Protein AF-A0A3D0C326-F1 (afdb_monomer)

pLDDT: mean 97.25, std 2.01, range [83.06, 98.56]

Structure (mmCIF, N/CA/C/O backbone):
data_AF-A0A3D0C326-F1
#
_entry.id   AF-A0A3D0C326-F1
#
loop_
_atom_site.group_PDB
_atom_site.id
_atom_site.type_symbol
_atom_site.label_atom_id
_atom_site.label_alt_id
_atom_site.label_comp_id
_atom_site.label_asym_id
_atom_site.label_entity_id
_atom_site.label_seq_id
_atom_site.pdbx_PDB_ins_code
_atom_site.Cartn_x
_atom_site.Cartn_y
_atom_site.Cartn_z
_atom_site.occupancy
_atom_site.B_iso_or_equiv
_atom_site.auth_seq_id
_atom_site.auth_comp_id
_atom_site.auth_asym_id
_atom_site.auth_atom_id
_atom_site.pdbx_PDB_model_num
ATOM 1 N N . MET A 1 1 ? -8.987 -3.495 21.228 1.00 83.06 1 MET A N 1
ATOM 2 C CA . MET A 1 1 ? -8.045 -2.390 20.944 1.00 83.06 1 MET A CA 1
ATOM 3 C C . MET A 1 1 ? -6.848 -2.893 20.147 1.00 83.06 1 MET A C 1
ATOM 5 O O . MET A 1 1 ? -6.654 -2.421 19.038 1.00 83.06 1 MET A O 1
ATOM 9 N N . GLU A 1 2 ? -6.113 -3.890 20.653 1.00 95.12 2 GLU A N 1
ATOM 10 C CA . GLU A 1 2 ? -4.923 -4.468 19.997 1.00 95.12 2 GLU A CA 1
ATOM 11 C C . GLU A 1 2 ? -5.158 -4.893 18.542 1.00 95.12 2 GLU A C 1
ATOM 13 O O . GLU A 1 2 ? -4.396 -4.506 17.666 1.00 95.12 2 GLU A O 1
ATOM 18 N N . ILE A 1 3 ? -6.260 -5.598 18.259 1.00 97.50 3 ILE A N 1
ATOM 19 C CA . ILE A 1 3 ? -6.589 -6.037 16.892 1.00 97.50 3 ILE A CA 1
ATOM 20 C C . ILE A 1 3 ? -6.717 -4.848 15.929 1.00 97.50 3 ILE A C 1
ATOM 22 O O . ILE A 1 3 ? -6.188 -4.901 14.826 1.00 97.50 3 ILE A O 1
ATOM 26 N N . LEU A 1 4 ? -7.362 -3.752 16.347 1.00 98.19 4 LEU A N 1
ATOM 27 C CA . LEU A 1 4 ? -7.511 -2.563 15.502 1.00 98.19 4 LEU A CA 1
ATOM 28 C C . LEU A 1 4 ? -6.153 -1.917 15.200 1.00 98.19 4 LEU A C 1
ATOM 30 O O . LEU A 1 4 ? -5.915 -1.484 14.076 1.00 98.19 4 LEU A O 1
ATOM 34 N N . ILE A 1 5 ? -5.250 -1.898 16.184 1.00 98.25 5 ILE A N 1
ATOM 35 C CA . ILE A 1 5 ? -3.879 -1.400 16.018 1.00 98.25 5 ILE A CA 1
ATOM 36 C C . ILE A 1 5 ? -3.099 -2.293 15.045 1.00 98.25 5 ILE A C 1
ATOM 38 O O . ILE A 1 5 ? -2.412 -1.775 14.168 1.00 98.25 5 ILE A O 1
ATOM 42 N N . ILE A 1 6 ? -3.239 -3.617 15.149 1.00 98.50 6 ILE A N 1
ATOM 43 C CA . ILE A 1 6 ? -2.613 -4.570 14.221 1.00 98.50 6 ILE A CA 1
ATOM 44 C C . ILE A 1 6 ? -3.149 -4.367 12.799 1.00 98.50 6 ILE A C 1
ATOM 46 O O . ILE A 1 6 ? -2.356 -4.251 11.868 1.00 98.50 6 ILE A O 1
ATOM 50 N N . CYS A 1 7 ? -4.468 -4.258 12.621 1.00 98.44 7 CYS A N 1
ATOM 51 C CA . CYS A 1 7 ? -5.076 -3.984 11.317 1.00 98.44 7 CYS A CA 1
ATOM 52 C C . CYS A 1 7 ? -4.569 -2.663 10.721 1.00 98.44 7 CYS A C 1
ATOM 54 O O . CYS A 1 7 ? -4.199 -2.623 9.549 1.00 98.44 7 CYS A O 1
ATOM 56 N N . LEU A 1 8 ? -4.498 -1.596 11.526 1.00 98.50 8 LEU A N 1
ATOM 57 C CA . LEU A 1 8 ? -3.952 -0.305 11.103 1.00 98.50 8 LEU A CA 1
ATOM 58 C C . LEU A 1 8 ? -2.486 -0.424 10.674 1.00 98.50 8 LEU A C 1
ATOM 60 O O . LEU A 1 8 ? -2.108 0.088 9.623 1.00 98.50 8 LEU A O 1
ATOM 64 N N . PHE A 1 9 ? -1.667 -1.118 11.463 1.00 98.50 9 PHE A N 1
ATOM 65 C CA . PHE A 1 9 ? -0.259 -1.347 11.152 1.00 98.50 9 PHE A CA 1
ATOM 66 C C . PHE A 1 9 ? -0.076 -2.119 9.838 1.00 98.50 9 PHE A C 1
ATOM 68 O O . PHE A 1 9 ? 0.716 -1.707 8.991 1.00 98.50 9 PHE A O 1
ATOM 75 N N . LEU A 1 10 ? -0.837 -3.198 9.631 1.00 98.38 10 LEU A N 1
ATOM 76 C CA . LEU A 1 10 ? -0.791 -3.974 8.390 1.00 98.38 10 LEU A CA 1
ATOM 77 C C . LEU A 1 10 ? -1.220 -3.128 7.185 1.00 98.38 10 LEU A C 1
ATOM 79 O O . LEU A 1 10 ? -0.524 -3.124 6.170 1.00 98.38 10 LEU A O 1
ATOM 83 N N . ALA A 1 11 ? -2.299 -2.351 7.308 1.00 98.00 11 ALA A N 1
ATOM 84 C CA . ALA A 1 11 ? -2.762 -1.465 6.242 1.00 98.00 11 ALA A CA 1
ATOM 85 C C . ALA A 1 11 ? -1.727 -0.382 5.882 1.00 98.00 11 ALA A C 1
ATOM 87 O O . ALA A 1 11 ? -1.515 -0.106 4.703 1.00 98.00 11 ALA A O 1
ATOM 88 N N . LEU A 1 12 ? -1.033 0.193 6.874 1.00 98.12 12 LEU A N 1
ATOM 89 C CA . LEU A 1 12 ? 0.071 1.143 6.661 1.00 98.12 12 LEU A CA 1
ATOM 90 C C . LEU A 1 12 ? 1.266 0.500 5.936 1.00 98.12 12 LEU A C 1
ATOM 92 O O . LEU A 1 12 ? 1.968 1.170 5.178 1.00 98.12 12 LEU A O 1
ATOM 96 N N . LEU A 1 13 ? 1.503 -0.795 6.159 1.00 98.06 13 LEU A N 1
ATOM 97 C CA . LEU A 1 13 ? 2.617 -1.531 5.568 1.00 98.06 13 LEU A CA 1
ATOM 98 C C . LEU A 1 13 ? 2.364 -1.908 4.096 1.00 98.06 13 LEU A C 1
ATOM 100 O O . LEU A 1 13 ? 3.304 -1.913 3.299 1.00 98.06 13 LEU A O 1
ATOM 104 N N . LEU A 1 14 ? 1.113 -2.174 3.706 1.00 96.50 14 LEU A N 1
ATOM 105 C CA . LEU A 1 14 ? 0.735 -2.580 2.344 1.00 96.50 14 LEU A CA 1
ATOM 106 C C . LEU A 1 14 ? 1.264 -1.666 1.220 1.00 96.50 14 LEU A C 1
ATOM 108 O O . LEU A 1 14 ? 1.915 -2.193 0.311 1.00 96.50 14 LEU A O 1
ATOM 112 N N . PRO A 1 15 ? 1.066 -0.330 1.233 1.00 97.38 15 PRO A N 1
ATOM 113 C CA . PRO A 1 15 ? 1.581 0.523 0.162 1.00 97.38 15 PRO A CA 1
ATOM 114 C C . PRO A 1 15 ? 3.113 0.503 0.095 1.00 97.38 15 PRO A C 1
ATOM 116 O O . PRO A 1 15 ? 3.681 0.554 -0.999 1.00 97.38 15 PRO A O 1
ATOM 119 N N . LEU A 1 16 ? 3.796 0.369 1.237 1.00 97.00 16 LEU A N 1
ATOM 120 C CA . LEU A 1 16 ? 5.257 0.283 1.295 1.00 97.00 16 LEU A CA 1
ATOM 121 C C . LEU A 1 16 ? 5.760 -1.024 0.675 1.00 97.00 16 LEU A C 1
ATOM 123 O O . LEU A 1 16 ? 6.681 -1.002 -0.142 1.00 97.00 16 LEU A O 1
ATOM 127 N N . LEU A 1 17 ? 5.119 -2.151 0.990 1.00 97.38 17 LEU A N 1
ATOM 128 C CA . LEU A 1 17 ? 5.448 -3.449 0.395 1.00 97.38 17 LEU A CA 1
ATOM 129 C C . LEU A 1 17 ? 5.165 -3.468 -1.111 1.00 97.38 17 LEU A C 1
ATOM 131 O O . LEU A 1 17 ? 6.010 -3.905 -1.896 1.00 97.38 17 LEU A O 1
ATOM 135 N N . ALA A 1 18 ? 4.026 -2.916 -1.536 1.00 96.50 18 ALA A N 1
ATOM 136 C CA . ALA A 1 18 ? 3.657 -2.819 -2.947 1.00 96.50 18 ALA A CA 1
ATOM 137 C C . ALA A 1 18 ? 4.637 -1.953 -3.763 1.00 96.50 18 ALA A C 1
ATOM 139 O O . ALA A 1 18 ? 4.773 -2.147 -4.973 1.00 96.50 18 ALA A O 1
ATOM 140 N N . LYS A 1 19 ? 5.395 -1.048 -3.123 1.00 97.38 19 LYS A N 1
ATOM 141 C CA . LYS A 1 19 ? 6.434 -0.255 -3.800 1.00 97.38 19 LYS A CA 1
ATOM 142 C C . LYS A 1 19 ? 7.620 -1.099 -4.280 1.00 97.38 19 LYS A C 1
ATOM 144 O O . LYS A 1 19 ? 8.260 -0.715 -5.264 1.00 97.38 19 LYS A O 1
ATOM 149 N N . GLY A 1 20 ? 7.920 -2.225 -3.629 1.00 97.88 20 GLY A N 1
ATOM 150 C CA . GLY A 1 20 ? 9.036 -3.108 -3.988 1.00 97.88 20 GLY A CA 1
ATOM 151 C C . GLY A 1 20 ? 8.946 -3.622 -5.434 1.00 97.88 20 GLY A C 1
ATOM 152 O O . GLY A 1 20 ? 9.841 -3.336 -6.234 1.00 97.88 20 GLY A O 1
ATOM 153 N N . PRO A 1 21 ? 7.843 -4.289 -5.822 1.00 97.81 21 PRO A N 1
ATOM 154 C CA . PRO A 1 21 ? 7.591 -4.707 -7.203 1.00 97.81 21 PRO A CA 1
ATOM 155 C C . PRO A 1 21 ? 7.635 -3.562 -8.227 1.00 97.81 21 PRO A C 1
ATOM 157 O O . PRO A 1 21 ? 8.165 -3.740 -9.326 1.00 97.81 21 PRO A O 1
ATOM 160 N N . VAL A 1 22 ? 7.145 -2.369 -7.865 1.00 98.19 22 VAL A N 1
ATOM 161 C CA . VAL A 1 22 ? 7.245 -1.170 -8.717 1.00 98.19 22 VAL A CA 1
ATOM 162 C C . VAL A 1 22 ? 8.706 -0.798 -8.937 1.00 98.19 22 VAL A C 1
ATOM 164 O O . VAL A 1 22 ? 9.114 -0.550 -10.066 1.00 98.19 22 VAL A O 1
ATOM 167 N N . ALA A 1 23 ? 9.513 -0.775 -7.873 1.00 97.69 23 ALA A N 1
ATOM 168 C CA . ALA A 1 23 ? 10.926 -0.429 -7.968 1.00 97.69 23 ALA A CA 1
ATOM 169 C C . ALA A 1 23 ? 11.721 -1.437 -8.799 1.00 97.69 23 ALA A C 1
ATOM 171 O O . ALA A 1 23 ? 12.546 -1.036 -9.618 1.00 97.69 23 ALA A O 1
ATOM 172 N N . TYR A 1 24 ? 11.416 -2.725 -8.651 1.00 97.94 24 TYR A N 1
ATOM 173 C CA . TYR A 1 24 ? 11.976 -3.779 -9.490 1.00 97.94 24 TYR A CA 1
ATOM 174 C C . TYR A 1 24 ? 11.650 -3.565 -10.974 1.00 97.94 24 TYR A C 1
ATOM 176 O O . TYR A 1 24 ? 12.534 -3.639 -11.829 1.00 97.94 24 TYR A O 1
ATOM 184 N N . ALA A 1 25 ? 10.392 -3.253 -11.293 1.00 97.81 25 ALA A N 1
ATOM 185 C CA . ALA A 1 25 ? 9.979 -3.004 -12.668 1.00 97.81 25 ALA A CA 1
ATOM 186 C C . ALA A 1 25 ? 10.592 -1.711 -13.239 1.00 97.81 25 ALA A C 1
ATOM 188 O O . ALA A 1 25 ? 11.032 -1.704 -14.386 1.00 97.81 25 ALA A O 1
ATOM 189 N N . MET A 1 26 ? 10.702 -0.648 -12.432 1.00 97.69 26 MET A N 1
ATOM 190 C CA . MET A 1 26 ? 11.410 0.585 -1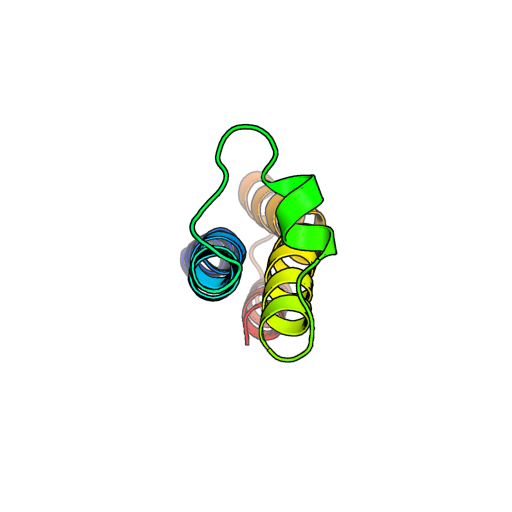2.803 1.00 97.69 26 MET A CA 1
ATOM 191 C C . MET A 1 26 ? 12.887 0.305 -13.103 1.00 97.69 26 MET A C 1
ATOM 193 O O . MET A 1 26 ? 13.385 0.724 -14.141 1.00 97.69 26 MET A O 1
ATOM 197 N N . ALA A 1 27 ? 13.577 -0.472 -12.264 1.00 97.25 27 ALA A N 1
ATOM 198 C CA . ALA A 1 27 ? 14.976 -0.835 -12.493 1.00 97.25 27 ALA A CA 1
ATOM 199 C C . ALA A 1 27 ? 15.186 -1.597 -13.817 1.00 97.25 27 ALA A C 1
ATOM 201 O O . ALA A 1 27 ? 16.219 -1.428 -14.462 1.00 97.25 27 ALA A O 1
ATOM 202 N N . LYS A 1 28 ? 14.195 -2.378 -14.269 1.00 96.38 28 LYS A N 1
ATOM 203 C CA . LYS A 1 28 ? 14.225 -3.057 -15.576 1.00 96.38 28 LYS A CA 1
ATOM 204 C C . LYS A 1 28 ? 13.991 -2.138 -16.781 1.00 96.38 28 LYS A C 1
ATOM 206 O O . LYS A 1 28 ? 14.336 -2.533 -17.890 1.00 96.38 28 LYS A O 1
ATOM 211 N N . LEU A 1 29 ? 13.477 -0.922 -16.595 1.00 93.50 29 LEU A N 1
ATOM 212 C CA . LEU A 1 29 ? 13.328 0.096 -17.648 1.00 93.50 29 LEU A CA 1
ATOM 213 C C . LEU A 1 29 ? 14.620 0.913 -17.866 1.00 93.50 29 LEU A C 1
ATOM 215 O O . LEU A 1 29 ? 14.561 2.119 -18.094 1.00 93.50 29 LEU A O 1
ATOM 219 N N . GLY A 1 30 ? 15.790 0.273 -17.772 1.00 90.81 30 GLY A N 1
ATOM 220 C CA . GLY A 1 30 ? 17.089 0.938 -17.948 1.00 90.81 30 GLY A CA 1
ATOM 221 C C . GLY A 1 30 ? 17.661 1.589 -16.683 1.00 90.81 30 GLY A C 1
ATOM 222 O O . GLY A 1 30 ? 18.439 2.533 -16.782 1.00 90.81 30 GLY A O 1
ATOM 223 N N . GLY A 1 31 ? 17.303 1.084 -15.498 1.00 94.25 31 GLY A N 1
ATOM 224 C CA . GLY A 1 31 ? 17.772 1.588 -14.204 1.00 94.25 31 GLY A CA 1
ATOM 225 C C . GLY A 1 31 ? 16.761 2.501 -13.509 1.00 94.25 31 GLY A C 1
ATOM 226 O O . GLY A 1 31 ? 15.843 3.028 -14.126 1.00 94.25 31 GLY A O 1
ATOM 227 N N . TYR A 1 32 ? 16.891 2.669 -12.194 1.00 94.81 32 TYR A N 1
ATOM 228 C CA . TYR A 1 32 ? 15.947 3.470 -11.410 1.00 94.81 32 TYR A CA 1
ATOM 229 C C . TYR A 1 32 ? 16.254 4.972 -11.540 1.00 94.81 32 TYR A C 1
ATOM 231 O O . TYR A 1 32 ? 17.330 5.427 -11.155 1.00 94.81 32 TYR A O 1
ATOM 239 N N . ASN A 1 33 ? 15.300 5.758 -12.039 1.00 94.88 33 ASN A N 1
ATOM 240 C CA . ASN A 1 33 ? 15.417 7.207 -12.181 1.00 94.88 33 ASN A CA 1
ATOM 241 C C . ASN A 1 33 ? 14.842 7.919 -10.945 1.00 94.88 33 ASN A C 1
ATOM 243 O O . ASN A 1 33 ? 13.627 8.041 -10.790 1.00 94.88 33 ASN A O 1
ATOM 247 N N . ASN A 1 34 ? 15.723 8.425 -10.080 1.00 94.69 34 ASN A N 1
ATOM 248 C CA . ASN A 1 34 ? 15.329 9.193 -8.892 1.00 94.69 34 ASN A CA 1
ATOM 249 C C . ASN A 1 34 ? 14.973 10.657 -9.187 1.00 94.69 34 ASN A C 1
ATOM 251 O O . ASN A 1 34 ? 14.296 11.281 -8.376 1.00 94.69 34 ASN A O 1
ATOM 255 N N . ASN A 1 35 ? 15.384 11.193 -10.339 1.00 96.88 35 ASN A N 1
ATOM 256 C CA . ASN A 1 35 ? 15.099 12.579 -10.713 1.00 96.88 35 ASN A CA 1
ATOM 257 C C . ASN A 1 35 ? 13.644 12.733 -11.181 1.00 96.88 35 ASN A C 1
ATOM 259 O O . ASN A 1 35 ? 12.965 13.682 -10.802 1.00 96.88 35 ASN A O 1
ATOM 263 N N . HIS A 1 36 ? 13.148 11.768 -11.967 1.00 96.25 36 HIS A N 1
ATOM 264 C CA . HIS A 1 36 ? 11.790 11.779 -12.530 1.00 96.25 36 HIS A CA 1
ATOM 265 C C . HIS A 1 36 ? 11.062 10.430 -12.338 1.00 96.25 36 HIS A C 1
ATOM 267 O O . HIS A 1 36 ? 10.659 9.783 -13.309 1.00 96.25 36 HIS A O 1
ATOM 273 N N . PRO A 1 37 ? 10.849 9.972 -11.088 1.00 95.06 37 PRO A N 1
ATOM 274 C CA . PRO A 1 37 ? 10.328 8.631 -10.813 1.00 95.06 37 PRO A CA 1
ATOM 275 C C . PRO A 1 37 ? 8.893 8.422 -11.313 1.00 95.06 37 PRO A C 1
ATOM 277 O O . PRO A 1 37 ? 8.544 7.318 -11.718 1.00 95.06 37 PRO A O 1
ATOM 280 N N . ARG A 1 38 ? 8.058 9.469 -11.320 1.00 95.56 38 ARG A N 1
ATOM 281 C CA . ARG A 1 38 ? 6.665 9.391 -11.802 1.00 95.56 38 ARG A CA 1
ATOM 282 C C . ARG A 1 38 ? 6.579 9.256 -13.321 1.00 95.56 38 ARG A C 1
ATOM 284 O O . ARG A 1 38 ? 5.769 8.485 -13.820 1.00 95.56 38 ARG A O 1
ATOM 291 N N . GLU A 1 39 ? 7.446 9.958 -14.044 1.00 97.31 39 GLU A N 1
ATOM 292 C CA . GLU A 1 39 ? 7.550 9.821 -15.499 1.00 97.31 39 GLU A CA 1
ATOM 293 C C . GLU A 1 39 ? 8.083 8.435 -15.886 1.00 97.31 39 GLU A C 1
ATOM 295 O O . GLU A 1 39 ? 7.671 7.847 -16.878 1.00 97.31 39 GLU A O 1
ATOM 300 N N . GLN A 1 40 ? 8.985 7.863 -15.087 1.00 97.44 40 GLN A N 1
ATOM 301 C CA . GLN A 1 40 ? 9.410 6.484 -15.300 1.00 97.44 40 GLN A CA 1
ATOM 302 C C . GLN A 1 40 ? 8.283 5.484 -15.004 1.00 97.44 40 GLN A C 1
ATOM 304 O O . GLN A 1 40 ? 8.113 4.512 -15.737 1.00 97.44 40 GLN A O 1
ATOM 309 N N . GLN A 1 41 ? 7.504 5.716 -13.948 1.00 97.50 41 GLN A N 1
ATOM 310 C CA . GLN A 1 41 ? 6.360 4.874 -13.599 1.00 97.50 41 GLN A CA 1
ATOM 311 C C . GLN A 1 41 ? 5.291 4.853 -14.695 1.00 97.50 41 GLN A C 1
ATOM 313 O O . GLN A 1 41 ? 4.754 3.785 -14.975 1.00 97.50 41 GLN A O 1
ATOM 318 N N . SER A 1 42 ? 5.021 5.980 -15.363 1.00 97.38 42 SER A N 1
ATOM 319 C CA . SER A 1 42 ? 4.034 6.035 -16.455 1.00 97.38 42 SER A CA 1
ATOM 320 C C . SER A 1 42 ? 4.434 5.221 -17.690 1.00 97.38 42 SER A C 1
ATOM 322 O O . SER A 1 42 ? 3.580 4.887 -18.507 1.00 97.38 42 SER A O 1
ATOM 324 N N . LYS A 1 43 ? 5.718 4.861 -17.815 1.00 97.62 43 LYS A N 1
ATOM 325 C CA . LYS A 1 43 ? 6.249 3.996 -18.881 1.00 97.62 43 LYS A CA 1
ATOM 326 C C . LYS A 1 43 ? 6.142 2.504 -18.544 1.00 97.62 43 LYS A C 1
ATOM 328 O O . LYS A 1 43 ? 6.450 1.667 -19.392 1.00 97.62 43 LYS A O 1
ATOM 333 N N . LEU A 1 44 ? 5.746 2.144 -17.318 1.00 97.75 44 LEU A N 1
ATOM 334 C CA . LEU A 1 44 ? 5.585 0.747 -16.914 1.00 97.75 44 LEU A CA 1
ATOM 335 C C . LEU A 1 44 ? 4.398 0.107 -17.640 1.00 97.75 44 LEU A C 1
ATOM 337 O O . LEU A 1 44 ? 3.316 0.675 -17.724 1.00 97.75 44 LEU A O 1
ATOM 341 N N . THR A 1 45 ? 4.584 -1.129 -18.098 1.00 97.62 45 THR A N 1
ATOM 342 C CA . THR A 1 45 ? 3.541 -1.946 -18.734 1.00 97.62 45 THR A CA 1
ATOM 343 C C . THR A 1 45 ? 3.474 -3.330 -18.085 1.00 97.62 45 THR A C 1
ATOM 345 O O . THR A 1 45 ? 4.331 -3.701 -17.273 1.00 97.62 45 THR A O 1
ATOM 348 N N . GLY A 1 46 ? 2.423 -4.100 -18.389 1.00 97.50 46 GLY A N 1
ATOM 349 C CA . GLY A 1 46 ? 2.269 -5.480 -17.920 1.00 97.50 46 GLY A CA 1
ATOM 350 C C . GLY A 1 46 ? 2.392 -5.617 -16.398 1.00 97.50 46 GLY A C 1
ATOM 351 O O . GLY A 1 46 ? 1.604 -5.046 -15.646 1.00 97.50 46 GLY A O 1
ATOM 352 N N . PHE A 1 47 ? 3.389 -6.379 -15.939 1.00 97.75 47 PHE A N 1
ATOM 353 C CA . PHE A 1 47 ? 3.667 -6.570 -14.511 1.00 97.75 47 PHE A CA 1
ATOM 354 C C . PHE A 1 47 ? 3.922 -5.250 -13.768 1.00 97.75 47 PHE A C 1
ATOM 356 O O . PHE A 1 47 ? 3.358 -5.041 -12.698 1.00 97.75 47 PHE A O 1
ATOM 363 N N . GLY A 1 48 ? 4.729 -4.348 -14.339 1.00 97.56 48 GLY A N 1
ATOM 364 C CA . GLY A 1 48 ? 5.078 -3.078 -13.698 1.00 97.56 48 GLY A CA 1
ATOM 365 C C . GLY A 1 48 ? 3.874 -2.153 -13.535 1.00 97.56 48 GLY A C 1
ATOM 366 O O . GLY A 1 48 ? 3.711 -1.545 -12.481 1.00 97.56 48 GLY A O 1
ATOM 367 N N . ALA A 1 49 ? 2.994 -2.109 -14.541 1.00 98.31 49 ALA A N 1
ATOM 368 C CA . ALA A 1 49 ? 1.750 -1.345 -14.468 1.00 98.31 49 ALA A CA 1
ATOM 369 C C . ALA A 1 49 ? 0.812 -1.884 -13.375 1.00 98.31 49 ALA A C 1
ATOM 371 O O . ALA A 1 49 ? 0.269 -1.107 -12.596 1.00 98.31 49 ALA A O 1
ATOM 372 N N . ARG A 1 50 ? 0.667 -3.214 -13.255 1.00 98.31 50 ARG A N 1
ATOM 373 C CA . ARG A 1 50 ? -0.139 -3.828 -12.182 1.00 98.31 50 ARG A CA 1
ATOM 374 C C . ARG A 1 50 ? 0.453 -3.591 -10.795 1.00 98.31 50 ARG A C 1
ATOM 376 O O . ARG A 1 50 ? -0.292 -3.322 -9.861 1.00 98.31 50 ARG A O 1
ATOM 383 N N . ALA A 1 51 ? 1.777 -3.659 -10.664 1.00 98.19 51 ALA A N 1
ATOM 384 C CA . ALA A 1 51 ? 2.462 -3.325 -9.418 1.00 98.19 51 ALA A CA 1
ATOM 385 C C . ALA A 1 51 ? 2.218 -1.863 -9.016 1.00 98.19 51 ALA A C 1
ATOM 387 O O . ALA A 1 51 ? 1.959 -1.581 -7.847 1.00 98.19 51 ALA A O 1
ATOM 388 N N . LEU A 1 52 ? 2.270 -0.939 -9.982 1.00 98.31 52 LEU A N 1
ATOM 389 C CA . LEU A 1 52 ? 1.996 0.476 -9.74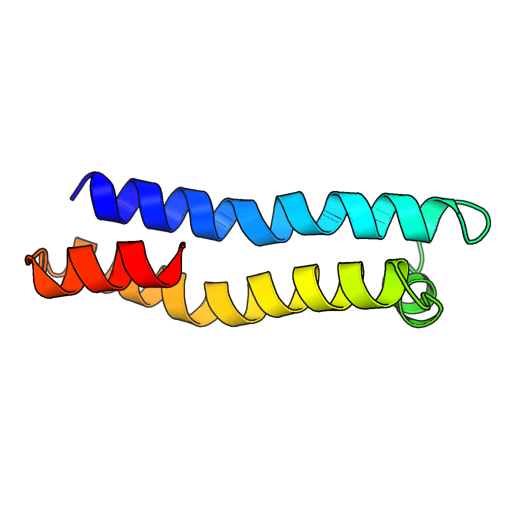0 1.00 98.31 52 LEU A CA 1
ATOM 390 C C . LEU A 1 52 ? 0.540 0.694 -9.320 1.00 98.31 52 LEU A C 1
ATOM 392 O O . LEU A 1 52 ? 0.305 1.388 -8.335 1.00 98.31 52 LEU A O 1
ATOM 396 N N . ALA A 1 53 ? -0.405 0.049 -10.007 1.00 98.25 53 ALA A N 1
ATOM 397 C CA . ALA A 1 53 ? -1.819 0.096 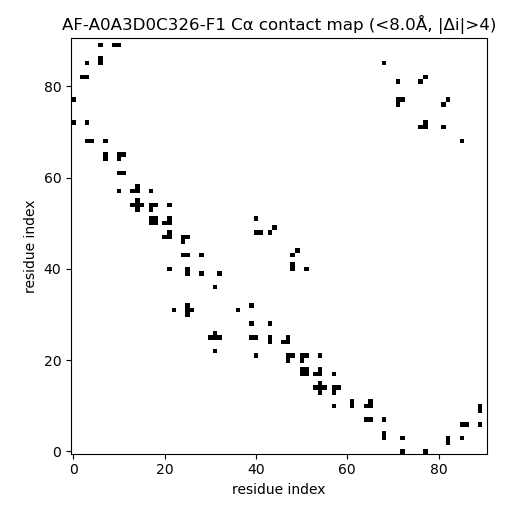-9.652 1.00 98.25 53 ALA A CA 1
ATOM 398 C C . ALA A 1 53 ? -2.064 -0.425 -8.227 1.00 98.25 53 ALA A C 1
ATOM 400 O O . ALA A 1 53 ? -2.757 0.229 -7.458 1.00 98.25 53 ALA A O 1
ATOM 401 N N . ALA A 1 54 ? -1.441 -1.541 -7.832 1.00 98.12 54 ALA A N 1
ATOM 402 C CA . ALA A 1 54 ? -1.547 -2.066 -6.469 1.00 98.12 54 ALA A CA 1
ATOM 403 C C . ALA A 1 54 ? -0.969 -1.097 -5.422 1.00 98.12 54 ALA A C 1
ATOM 405 O O . ALA A 1 54 ? -1.575 -0.877 -4.378 1.00 98.12 54 ALA A O 1
ATOM 406 N N . HIS A 1 55 ? 0.182 -0.481 -5.708 1.00 98.25 5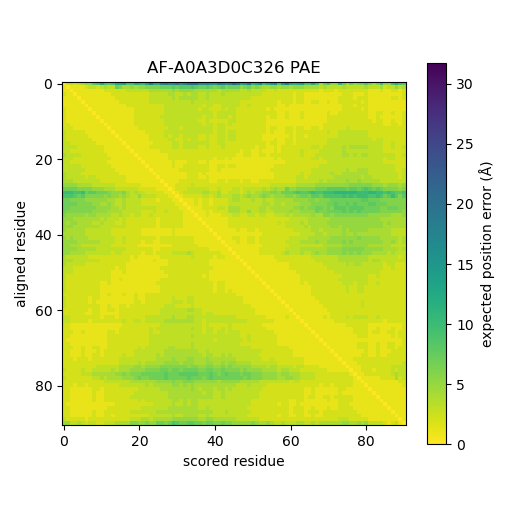5 HIS A N 1
ATOM 407 C CA . HIS A 1 55 ? 0.795 0.518 -4.830 1.00 98.25 55 HIS A CA 1
ATOM 408 C C . HIS A 1 55 ? -0.091 1.757 -4.638 1.00 98.25 55 HIS A C 1
ATOM 410 O O . HIS A 1 55 ? -0.246 2.230 -3.514 1.00 98.25 55 HIS A O 1
ATOM 416 N N . GLN A 1 56 ? -0.686 2.267 -5.718 1.00 98.19 56 GLN A N 1
ATOM 417 C CA . GLN A 1 56 ? -1.600 3.411 -5.670 1.00 98.19 56 GLN A CA 1
ATOM 418 C C . GLN A 1 56 ? -2.905 3.056 -4.956 1.00 98.19 56 GLN A C 1
ATOM 420 O O . GLN A 1 56 ? -3.310 3.768 -4.041 1.00 98.19 56 GLN A O 1
ATOM 425 N N . ASN A 1 57 ? -3.504 1.915 -5.293 1.00 98.12 57 ASN A N 1
ATOM 426 C CA . ASN A 1 57 ? -4.742 1.456 -4.678 1.00 98.12 57 ASN A CA 1
ATOM 427 C C . ASN A 1 57 ? -4.595 1.220 -3.167 1.00 98.12 57 ASN A C 1
ATOM 429 O O . ASN A 1 57 ? -5.485 1.571 -2.398 1.00 98.12 57 ASN A O 1
ATOM 433 N N . ALA A 1 58 ? -3.444 0.710 -2.716 1.00 97.94 58 ALA A N 1
ATOM 434 C CA . ALA A 1 58 ? -3.162 0.572 -1.291 1.00 97.94 58 ALA A CA 1
ATOM 435 C C . ALA A 1 58 ? -3.173 1.929 -0.560 1.00 97.94 58 ALA A C 1
ATOM 437 O O . ALA A 1 58 ? -3.697 2.017 0.548 1.00 97.94 58 ALA A O 1
ATOM 438 N N . PHE A 1 59 ? -2.659 3.002 -1.176 1.00 98.19 59 PHE A N 1
ATOM 439 C CA . PHE A 1 59 ? -2.756 4.353 -0.608 1.00 98.19 59 PHE A CA 1
ATOM 440 C C . PHE A 1 59 ? -4.184 4.910 -0.629 1.00 98.19 59 PHE A C 1
ATOM 442 O O . PHE A 1 59 ? -4.609 5.516 0.354 1.00 98.19 59 PHE A O 1
ATOM 449 N N . GLU A 1 60 ? -4.926 4.695 -1.717 1.00 98.19 60 GLU A N 1
ATOM 450 C CA . GLU A 1 60 ? -6.334 5.103 -1.838 1.00 98.19 60 GLU A CA 1
ATOM 451 C C . GLU A 1 60 ? -7.223 4.410 -0.801 1.00 98.19 60 GLU A C 1
ATOM 453 O O . GLU A 1 60 ? -8.119 5.033 -0.243 1.00 98.19 60 GLU A O 1
ATOM 458 N N . SER A 1 61 ? -6.960 3.139 -0.497 1.00 97.62 61 SER A N 1
ATOM 459 C CA . SER A 1 61 ? -7.651 2.419 0.576 1.00 97.62 61 SER A CA 1
ATOM 460 C C . SER A 1 61 ? -7.255 2.960 1.957 1.00 97.62 61 SER A C 1
ATOM 462 O O . SER A 1 61 ? -8.105 3.276 2.798 1.00 97.62 61 SER A O 1
ATOM 464 N N . LEU A 1 62 ? -5.948 3.145 2.179 1.00 98.19 62 LEU A N 1
ATOM 465 C CA . LEU A 1 62 ? -5.392 3.571 3.462 1.00 98.19 62 LEU A CA 1
ATOM 466 C C . LEU A 1 62 ? -5.897 4.948 3.906 1.00 98.19 62 LEU A C 1
ATOM 468 O O . LEU A 1 62 ? -6.120 5.149 5.101 1.00 98.19 62 LEU A O 1
ATOM 472 N N . ILE A 1 63 ? -6.097 5.881 2.967 1.00 98.19 63 ILE A N 1
ATOM 473 C CA . ILE A 1 63 ? -6.520 7.256 3.279 1.00 98.19 63 ILE A CA 1
ATOM 474 C C . ILE A 1 63 ? -7.881 7.308 3.984 1.00 98.19 63 ILE A C 1
ATOM 476 O O . ILE A 1 63 ? -8.116 8.216 4.776 1.00 98.19 63 ILE A O 1
AT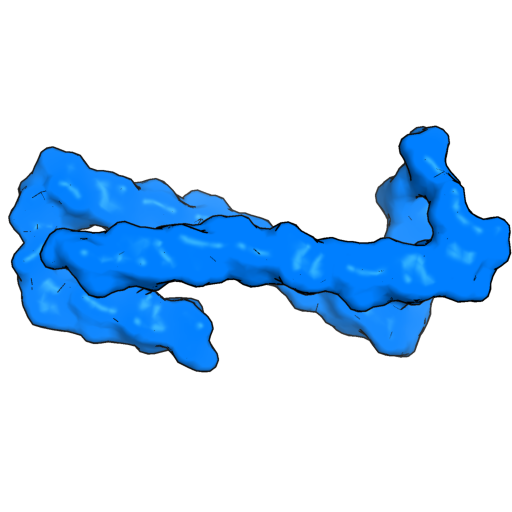OM 480 N N . LEU A 1 64 ? -8.757 6.330 3.732 1.00 97.88 64 LEU A N 1
ATOM 481 C CA . LEU A 1 64 ? -10.053 6.204 4.400 1.00 97.88 64 LEU A CA 1
ATOM 482 C C . LEU A 1 64 ? -9.969 5.290 5.623 1.00 97.88 64 LEU A C 1
ATOM 484 O O . LEU A 1 64 ? -10.541 5.598 6.669 1.00 97.88 64 LEU A O 1
ATOM 488 N N . PHE A 1 65 ? -9.238 4.181 5.515 1.00 98.50 65 PHE A N 1
ATOM 489 C CA . PHE A 1 65 ? -9.165 3.189 6.583 1.00 98.50 65 PHE A CA 1
ATOM 490 C C . PHE A 1 65 ? -8.444 3.705 7.834 1.00 98.50 65 PHE A C 1
ATOM 492 O O . PHE A 1 65 ? -8.947 3.555 8.949 1.00 98.50 65 PHE A O 1
ATOM 499 N N . ALA A 1 66 ? -7.289 4.355 7.666 1.00 98.56 66 ALA A N 1
ATOM 500 C CA . ALA A 1 66 ? -6.489 4.843 8.785 1.00 98.56 66 ALA A CA 1
ATOM 501 C C . ALA A 1 66 ? -7.256 5.809 9.710 1.00 98.56 66 ALA A C 1
ATOM 503 O O . ALA A 1 66 ? -7.317 5.537 10.914 1.00 98.56 66 ALA A O 1
ATOM 504 N N . PRO A 1 67 ? -7.889 6.894 9.212 1.00 98.56 67 PRO A N 1
ATOM 505 C CA . PRO A 1 67 ? -8.659 7.783 10.077 1.00 98.56 67 PRO A CA 1
ATOM 506 C C . PRO A 1 67 ? -9.885 7.101 10.691 1.00 98.56 67 PRO A C 1
ATOM 508 O O . PRO A 1 67 ? -10.221 7.424 11.826 1.00 98.56 67 PRO A O 1
ATOM 511 N N . ALA A 1 68 ? -10.524 6.137 10.016 1.00 98.19 68 ALA A N 1
ATOM 512 C CA . ALA A 1 68 ? -11.651 5.398 10.589 1.00 98.19 68 ALA A CA 1
ATOM 513 C C . ALA A 1 68 ? -11.236 4.584 11.828 1.00 98.19 68 ALA A C 1
ATOM 515 O O . ALA A 1 68 ? -11.898 4.650 12.867 1.00 98.19 68 ALA A O 1
ATOM 516 N N . ILE A 1 69 ? -10.108 3.869 11.751 1.00 98.38 69 ILE A N 1
ATOM 517 C CA . ILE A 1 69 ? -9.571 3.113 12.890 1.00 98.38 69 ILE A CA 1
ATOM 518 C C . ILE A 1 69 ? -9.112 4.049 14.010 1.00 98.38 69 ILE A C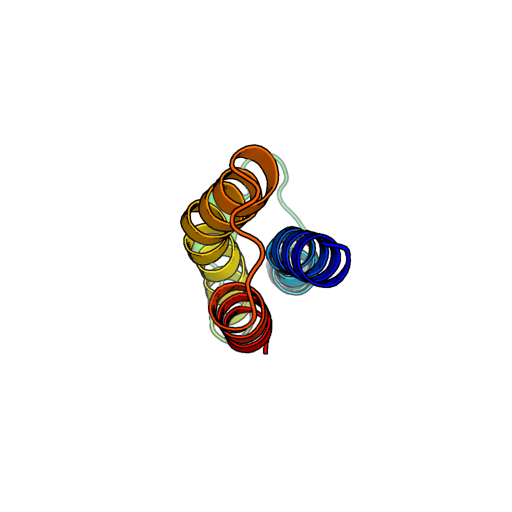 1
ATOM 520 O O . ILE A 1 69 ? -9.438 3.813 15.174 1.00 98.38 69 ILE A O 1
ATOM 524 N N . ILE A 1 70 ? -8.403 5.132 13.676 1.00 98.38 70 ILE A N 1
ATOM 525 C CA . ILE A 1 70 ? -7.969 6.132 14.663 1.00 98.38 70 ILE A CA 1
ATOM 526 C C . ILE A 1 70 ? -9.185 6.737 15.371 1.00 98.38 70 ILE A C 1
ATOM 528 O O . ILE A 1 70 ? -9.193 6.809 16.597 1.00 98.38 70 ILE A O 1
ATOM 532 N N . LEU A 1 71 ? -10.236 7.108 14.633 1.00 98.38 71 LEU A N 1
ATOM 533 C CA . LEU A 1 71 ? -11.456 7.673 15.205 1.00 98.38 71 LEU A CA 1
ATOM 534 C C . LEU A 1 71 ? -12.145 6.685 16.156 1.00 98.38 71 LEU A C 1
ATOM 536 O O . LEU A 1 71 ? -12.540 7.070 17.258 1.00 98.38 71 LEU A O 1
ATOM 540 N N . ALA A 1 72 ? -12.248 5.409 15.777 1.00 98.06 72 ALA A N 1
ATOM 541 C CA . ALA A 1 72 ? -12.806 4.369 16.642 1.00 98.06 72 ALA A CA 1
ATOM 542 C C . ALA A 1 72 ? -11.996 4.193 17.939 1.00 98.06 72 ALA A C 1
ATOM 544 O O . ALA 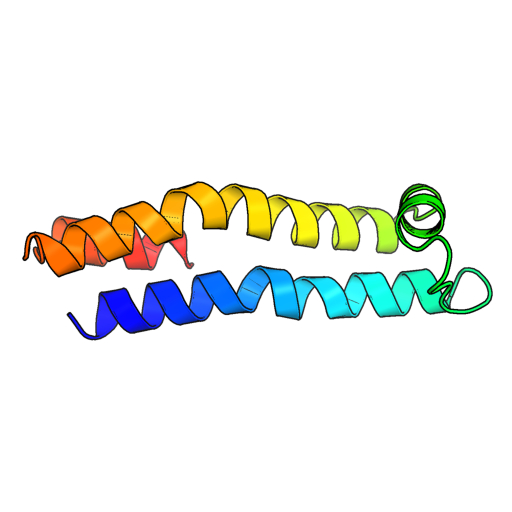A 1 72 ? -12.582 4.031 19.010 1.00 98.06 72 ALA A O 1
ATOM 545 N N . LEU A 1 73 ? -10.662 4.274 17.862 1.00 98.00 73 LEU A N 1
ATOM 546 C CA . LEU A 1 73 ? -9.773 4.193 19.023 1.00 98.00 73 LEU A CA 1
ATOM 547 C C . LEU A 1 73 ? -9.935 5.400 19.957 1.00 98.00 73 LEU A C 1
ATOM 549 O O . LEU A 1 73 ? -10.151 5.212 21.152 1.00 98.00 73 LEU A O 1
ATOM 553 N N . VAL A 1 74 ? -9.880 6.631 19.434 1.00 98.12 74 VAL A N 1
ATOM 554 C CA . VAL A 1 74 ? -9.936 7.851 20.270 1.00 98.12 74 VAL A CA 1
ATOM 555 C C . VAL A 1 74 ? -11.316 8.100 20.875 1.00 98.12 74 VAL A C 1
ATOM 557 O O . VAL A 1 74 ? -11.419 8.698 21.940 1.00 98.12 74 VAL A O 1
ATOM 560 N N . THR A 1 75 ? -12.381 7.625 20.224 1.00 98.06 75 THR A N 1
ATOM 561 C CA . THR A 1 75 ? -13.757 7.709 20.746 1.00 98.06 75 THR A CA 1
ATOM 562 C C . THR A 1 75 ? -14.155 6.498 21.590 1.00 98.06 75 THR A C 1
ATOM 564 O O . THR A 1 75 ? -15.292 6.422 22.048 1.00 98.06 75 THR A O 1
ATOM 567 N N . ASN A 1 76 ? -13.237 5.548 21.799 1.00 96.56 76 ASN A N 1
ATOM 568 C CA . ASN A 1 76 ? -13.467 4.301 22.528 1.00 96.56 76 ASN A CA 1
ATOM 569 C C . ASN A 1 76 ? -14.632 3.447 21.970 1.00 96.56 76 ASN A C 1
ATOM 571 O O . ASN A 1 76 ? -15.246 2.659 22.690 1.00 96.56 76 ASN A O 1
ATOM 575 N N . ASN A 1 77 ? -14.925 3.563 20.670 1.00 96.88 77 ASN A N 1
ATOM 576 C CA . ASN A 1 77 ? -15.947 2.781 19.962 1.00 96.88 77 ASN A CA 1
ATOM 577 C C . ASN A 1 77 ? -15.401 1.416 19.517 1.00 96.88 77 ASN A C 1
ATOM 579 O O . ASN A 1 77 ? -15.386 1.067 18.336 1.00 96.88 77 ASN A O 1
ATOM 583 N N . ILE A 1 78 ? -14.923 0.629 20.478 1.00 95.69 78 ILE A N 1
ATOM 584 C CA . ILE A 1 78 ? -14.264 -0.653 20.223 1.00 95.69 78 ILE A CA 1
ATOM 585 C C . ILE A 1 78 ? -15.253 -1.785 20.507 1.00 95.69 78 ILE A C 1
ATOM 587 O O . ILE A 1 78 ? -15.263 -2.368 21.588 1.00 95.69 78 ILE A O 1
ATOM 591 N N . ASN A 1 79 ? -16.105 -2.084 19.527 1.00 96.81 79 ASN A N 1
ATOM 592 C CA . ASN A 1 79 ? -17.070 -3.183 19.590 1.00 96.81 79 ASN A CA 1
ATOM 593 C C . ASN A 1 79 ? -16.749 -4.284 18.564 1.00 96.81 79 ASN A C 1
ATOM 595 O O . ASN A 1 79 ? -15.899 -4.118 17.686 1.00 96.81 79 ASN A O 1
ATOM 599 N N . GLN A 1 80 ? -17.446 -5.417 18.679 1.00 97.88 80 GLN A N 1
ATOM 600 C CA . GLN A 1 80 ? -17.217 -6.585 17.827 1.00 97.88 80 GLN A CA 1
ATOM 601 C C . GLN A 1 80 ? -17.397 -6.273 16.336 1.00 97.88 80 GLN A C 1
ATOM 603 O O . GLN A 1 80 ? -16.614 -6.745 15.517 1.00 97.88 80 GLN A O 1
ATOM 608 N N . THR A 1 81 ? -18.386 -5.453 15.976 1.00 98.19 81 THR A N 1
ATOM 609 C CA . THR A 1 81 ? -18.639 -5.066 14.584 1.00 98.19 81 THR A CA 1
ATOM 610 C C . THR A 1 81 ? -17.455 -4.304 13.998 1.00 98.19 81 THR A C 1
ATOM 612 O O . THR A 1 81 ? -16.986 -4.651 12.919 1.00 98.19 81 THR A O 1
ATOM 615 N N . VAL A 1 82 ? -16.920 -3.316 14.722 1.00 98.12 82 VAL A N 1
ATOM 616 C CA . VAL A 1 82 ? -15.747 -2.540 14.282 1.00 98.12 82 VAL A CA 1
ATOM 617 C C . VAL A 1 82 ? -14.520 -3.440 14.121 1.00 98.12 82 VAL A C 1
ATOM 619 O O . VAL A 1 82 ? -13.798 -3.318 13.135 1.00 98.12 82 VAL A O 1
ATOM 622 N N . ILE A 1 83 ? -14.307 -4.379 15.047 1.00 98.25 83 ILE A N 1
ATOM 623 C CA . ILE A 1 83 ? -13.201 -5.346 14.969 1.00 98.25 83 ILE A CA 1
ATOM 624 C C . ILE A 1 83 ? -13.333 -6.237 13.731 1.00 98.25 83 ILE A C 1
ATOM 626 O O . ILE A 1 83 ? -12.368 -6.387 12.986 1.00 98.25 83 ILE A O 1
ATOM 630 N N . VAL A 1 84 ? -14.518 -6.798 13.479 1.00 98.44 84 VAL A N 1
ATOM 631 C CA . VAL A 1 84 ? -14.758 -7.660 12.312 1.00 98.44 84 VAL A CA 1
ATOM 632 C C . VAL A 1 84 ? -14.566 -6.885 11.010 1.00 98.44 84 VAL A C 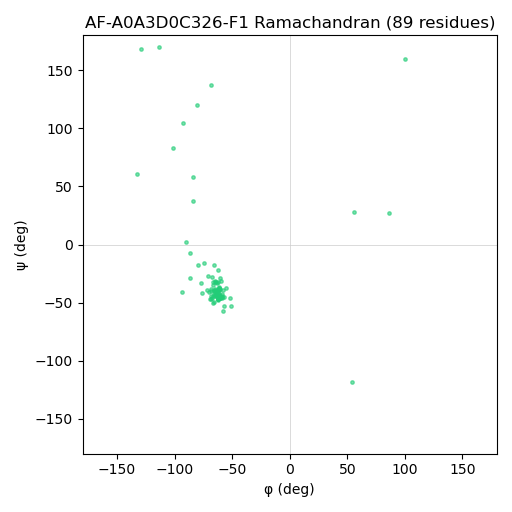1
ATOM 634 O O . VAL A 1 84 ? -13.883 -7.376 10.116 1.00 98.44 84 VAL A O 1
ATOM 637 N N . LEU A 1 85 ? -15.093 -5.661 10.911 1.00 98.19 85 LEU A N 1
ATOM 638 C CA . LEU A 1 85 ? -14.914 -4.818 9.725 1.00 98.19 85 LEU A CA 1
ATOM 639 C C . LEU A 1 85 ? -13.438 -4.482 9.474 1.00 98.19 85 LEU A C 1
ATOM 641 O O . LEU A 1 85 ? -12.998 -4.498 8.328 1.00 98.19 85 LEU A O 1
ATOM 645 N N . ALA A 1 86 ? -12.661 -4.228 10.531 1.00 98.38 86 ALA A N 1
ATOM 646 C CA . ALA A 1 86 ? -11.227 -3.976 10.413 1.00 98.38 86 ALA A CA 1
ATOM 647 C C . ALA A 1 86 ? -10.453 -5.202 9.904 1.00 98.38 86 ALA A C 1
ATOM 649 O O . ALA A 1 86 ? -9.557 -5.054 9.078 1.00 98.38 86 ALA A O 1
ATOM 650 N N . ILE A 1 87 ? -10.810 -6.405 10.364 1.00 98.38 87 ILE A N 1
ATOM 651 C CA . ILE A 1 87 ? -10.204 -7.658 9.890 1.00 98.38 87 ILE A CA 1
ATOM 652 C C . ILE A 1 87 ? -10.556 -7.897 8.419 1.00 98.38 87 ILE A C 1
ATOM 654 O O . ILE A 1 87 ? -9.663 -8.135 7.614 1.00 98.38 87 ILE A O 1
ATOM 658 N N . VAL A 1 88 ? -11.841 -7.793 8.064 1.00 98.19 88 VAL A N 1
ATOM 659 C CA . VAL A 1 88 ? -12.331 -8.009 6.691 1.00 98.19 88 VAL A CA 1
ATOM 660 C C . VAL A 1 88 ? -11.733 -7.008 5.708 1.00 98.19 88 VAL A C 1
ATOM 662 O O . VAL A 1 88 ? -11.515 -7.350 4.560 1.00 98.19 88 VAL A O 1
ATOM 665 N N . HIS A 1 89 ? -11.451 -5.778 6.133 1.00 97.44 89 HIS A N 1
ATOM 666 C CA . HIS A 1 89 ? -10.788 -4.807 5.267 1.00 97.44 89 HIS A CA 1
ATOM 667 C C . HIS A 1 89 ? -9.343 -5.202 4.912 1.00 97.44 89 HIS A C 1
ATOM 669 O O . HIS A 1 89 ? -8.853 -4.837 3.848 1.00 97.44 89 HIS A O 1
ATOM 675 N N . VAL A 1 90 ? -8.642 -5.890 5.819 1.00 96.31 90 VAL A N 1
ATOM 676 C CA . VAL A 1 90 ? -7.220 -6.233 5.657 1.00 96.31 90 VAL A CA 1
ATOM 677 C C . VAL A 1 90 ? -7.014 -7.547 4.892 1.00 96.31 90 VAL A C 1
ATOM 679 O O . VAL A 1 90 ? -5.970 -7.702 4.258 1.00 96.31 90 VAL A O 1
ATOM 682 N N . ILE A 1 91 ? -7.967 -8.483 4.975 1.00 93.38 91 ILE A N 1
ATOM 683 C CA . ILE A 1 91 ? -7.937 -9.802 4.311 1.00 93.38 91 ILE A CA 1
ATOM 684 C C . ILE A 1 91 ? -8.555 -9.707 2.917 1.00 93.38 91 ILE A C 1
ATOM 686 O O . ILE A 1 91 ? -7.903 -10.195 1.967 1.00 93.38 91 ILE A O 1
#

Radius of gyration: 16.48 Å; Cα contacts (8 Å, |Δi|>4): 74; chains: 1; bounding box: 36×22×41 Å

Mean predicted aligned error: 2.58 Å

Foldseek 3Di:
DVLLVVLLVLLVCQLVVLVVQLQVQLCVVVGQDPPCNVVSQVPGDDSNVVSVVSNVVSVVLSVVSNVVSVVCVVVVVDDPVSSVVSVVSND

Secondary structure (DSSP, 8-state):
-HHHHHHHHHHHHHHHHHHHHHHHHHHHTTS--SSSHHHHHHT--HHHHHHHHHHHHHHHHHHHHHHHHHHHHHTT---HHHHHHHHHHH-

Solvent-accessible surface area (backbone atoms only — not comparable to full-atom values): 5025 Å² total; per-residue (Å²): 108,69,67,56,53,50,40,47,52,52,49,66,43,46,28,61,58,31,42,50,56,27,51,56,39,39,37,71,70,82,43,71,52,84,89,50,48,67,69,53,52,74,69,40,55,74,71,27,35,52,26,44,49,51,22,50,48,33,47,64,51,36,70,57,49,49,58,53,53,51,50,30,59,79,68,65,57,77,47,71,67,57,50,52,53,44,50,61,73,73,106

Sequ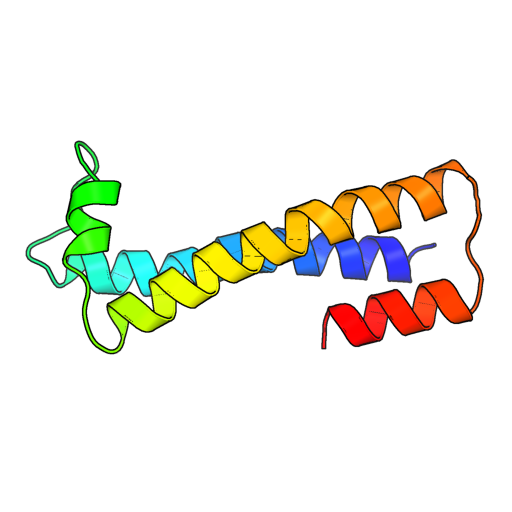ence (91 aa):
MEILIICLFLALLLPLLAKGPVAYAMAKLGGYNNNHPREQQSKLTGFGARALAAHQNAFESLILFAPAIILALVTNNINQTVIVLAIVHVI